Protein AF-X1L2F9-F1 (afdb_monomer)

InterPro domains:
  IPR003789 Aspartyl/glutamyl-tRNA amidotransferase subunit B-like [SSF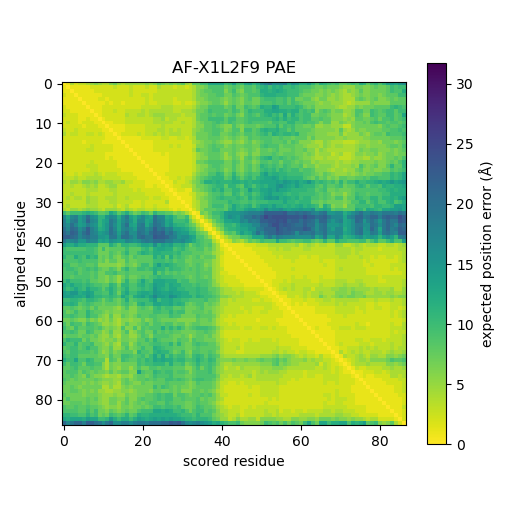89095] (18-86)

Radius of gyration: 14.71 Å; Cα contacts (8 Å, |Δi|>4): 65; chains: 1; bounding box: 40×21×38 Å

Mean predicted aligned error: 6.64 Å

Structure (mmCIF, N/CA/C/O backbone):
data_AF-X1L2F9-F1
#
_entry.id   AF-X1L2F9-F1
#
loop_
_atom_site.group_PDB
_atom_site.id
_atom_site.type_symbol
_atom_site.label_atom_id
_atom_site.label_alt_id
_atom_site.label_comp_id
_atom_site.label_asym_id
_atom_site.label_entity_id
_atom_site.label_seq_id
_atom_site.pdbx_PDB_ins_code
_atom_site.Cartn_x
_atom_site.Cartn_y
_atom_site.Cartn_z
_atom_site.occupancy
_atom_site.B_iso_or_equiv
_atom_site.auth_seq_id
_atom_site.auth_comp_id
_atom_site.auth_asym_id
_atom_site.auth_atom_id
_atom_site.pdbx_PDB_model_num
ATOM 1 N N . ASP A 1 1 ? -9.678 7.603 16.548 1.00 84.81 1 ASP A N 1
ATOM 2 C CA . ASP A 1 1 ? -9.191 6.223 16.312 1.00 84.81 1 ASP A CA 1
ATOM 3 C C . ASP A 1 1 ? -8.480 6.006 14.982 1.00 84.81 1 ASP A C 1
ATOM 5 O O . ASP A 1 1 ? -7.369 5.501 15.014 1.00 84.81 1 ASP A O 1
ATOM 9 N N . VAL A 1 2 ? -9.019 6.442 13.835 1.00 87.75 2 VAL A N 1
ATOM 10 C CA . VAL A 1 2 ? -8.357 6.267 12.516 1.00 87.75 2 VAL A CA 1
ATOM 11 C C . VAL A 1 2 ? -6.922 6.818 12.487 1.00 87.75 2 VAL A C 1
ATOM 13 O O . VAL A 1 2 ? -5.993 6.083 12.182 1.00 87.75 2 VAL A O 1
ATOM 16 N N . LEU A 1 3 ? -6.698 8.070 12.907 1.00 91.06 3 LEU A N 1
ATOM 17 C CA . LEU A 1 3 ? -5.346 8.658 12.956 1.00 91.06 3 LEU A CA 1
ATOM 18 C C . LEU A 1 3 ? -4.397 7.931 13.924 1.00 91.06 3 LEU A C 1
ATOM 20 O O . LEU A 1 3 ? -3.193 7.876 13.693 1.00 91.06 3 LEU A O 1
ATOM 24 N N . ARG A 1 4 ? -4.934 7.334 14.999 1.00 90.94 4 ARG A N 1
ATOM 25 C CA . ARG A 1 4 ? -4.143 6.500 15.912 1.00 90.94 4 ARG A CA 1
ATOM 26 C C . ARG A 1 4 ? -3.654 5.246 15.188 1.00 90.94 4 ARG A C 1
ATOM 28 O O . ARG A 1 4 ? -2.502 4.875 15.350 1.00 90.94 4 ARG A O 1
ATOM 35 N N . PHE A 1 5 ? -4.490 4.643 14.348 1.00 87.94 5 PHE A N 1
ATOM 36 C CA . PHE A 1 5 ? -4.108 3.480 13.548 1.00 87.94 5 PHE A CA 1
ATOM 37 C C . PHE A 1 5 ? -3.087 3.810 12.458 1.00 87.94 5 PHE A C 1
ATOM 39 O O . PHE A 1 5 ? -2.229 2.970 12.203 1.00 87.94 5 PHE A O 1
ATOM 46 N N . VAL A 1 6 ? -3.123 5.017 11.876 1.00 87.06 6 VAL A N 1
ATOM 47 C CA . VAL A 1 6 ? -2.040 5.502 10.996 1.00 87.06 6 VAL A CA 1
ATOM 48 C C . VAL A 1 6 ? -0.729 5.557 11.780 1.00 87.06 6 VAL A C 1
ATOM 50 O O . VAL A 1 6 ? 0.263 4.957 11.383 1.00 87.06 6 VAL A O 1
ATOM 53 N N . LYS A 1 7 ? -0.743 6.205 12.953 1.00 87.19 7 LYS A N 1
ATOM 54 C CA . LYS A 1 7 ? 0.439 6.329 13.819 1.00 87.19 7 LYS A CA 1
ATOM 55 C C . LYS A 1 7 ? 0.988 4.971 14.281 1.00 87.19 7 LYS A C 1
ATOM 57 O O . LYS A 1 7 ? 2.190 4.826 14.454 1.00 87.19 7 LYS A O 1
ATOM 62 N N . GLU A 1 8 ? 0.115 3.990 14.494 1.00 86.56 8 GLU A N 1
ATOM 63 C CA . GLU A 1 8 ? 0.471 2.619 14.881 1.00 86.56 8 GLU A CA 1
ATOM 64 C C . GLU A 1 8 ? 0.863 1.722 13.687 1.00 86.56 8 GLU A C 1
ATOM 66 O O . GLU A 1 8 ? 1.135 0.540 13.890 1.00 86.56 8 GLU A O 1
ATOM 71 N N . GLY A 1 9 ? 0.856 2.234 12.448 1.00 79.56 9 GLY A N 1
ATOM 72 C CA . GLY A 1 9 ? 1.187 1.459 11.243 1.00 79.56 9 GLY A CA 1
ATOM 73 C C . GLY A 1 9 ? 0.160 0.376 10.890 1.00 79.56 9 GLY A C 1
ATOM 74 O O . GLY A 1 9 ? 0.461 -0.566 10.159 1.00 79.56 9 GLY A O 1
ATOM 75 N N . LYS A 1 10 ? -1.059 0.470 11.433 1.00 81.88 10 LYS A N 1
ATOM 76 C CA . LYS A 1 10 ? -2.163 -0.462 11.146 1.00 81.88 10 LYS A CA 1
ATOM 77 C C . LYS A 1 10 ? -2.872 -0.142 9.834 1.00 81.88 10 LYS A C 1
ATOM 79 O O . LYS A 1 10 ? -3.493 -1.032 9.263 1.00 81.88 10 LYS A O 1
ATOM 84 N N . ILE A 1 11 ? -2.803 1.113 9.398 1.00 84.06 11 ILE A N 1
ATOM 85 C CA . ILE A 1 11 ? -3.275 1.586 8.096 1.00 84.06 11 ILE A CA 1
ATOM 86 C C . ILE A 1 11 ? -2.226 2.525 7.508 1.00 84.06 11 ILE A C 1
ATOM 88 O O . ILE A 1 11 ? -1.595 3.287 8.242 1.00 84.06 11 ILE A O 1
ATOM 92 N N . LEU A 1 12 ? -2.057 2.485 6.193 1.00 84.00 12 LEU A N 1
ATOM 93 C CA . LEU A 1 12 ? -1.222 3.434 5.467 1.00 84.00 12 LEU A CA 1
ATOM 94 C C . LEU A 1 12 ? -1.969 4.758 5.280 1.00 84.00 12 LEU A C 1
ATOM 96 O O . LEU A 1 12 ? -3.201 4.796 5.237 1.00 84.00 12 LEU A O 1
ATOM 100 N N . GLU A 1 13 ? -1.225 5.853 5.121 1.00 84.50 13 GLU A N 1
ATOM 101 C CA . GLU A 1 13 ? -1.799 7.189 4.900 1.00 84.50 13 GLU A CA 1
ATOM 102 C C . GLU A 1 13 ? -2.742 7.216 3.687 1.00 84.50 13 GLU A C 1
ATOM 104 O O . GLU A 1 13 ? -3.826 7.799 3.747 1.00 84.50 13 GLU A O 1
ATOM 109 N N . GLY A 1 14 ? -2.387 6.491 2.619 1.00 82.44 14 GLY A N 1
ATOM 110 C CA . GLY A 1 14 ? -3.214 6.348 1.418 1.00 82.44 14 GLY A CA 1
ATOM 111 C C . GLY A 1 14 ? -4.567 5.666 1.659 1.00 82.44 14 GLY A C 1
ATOM 112 O O . GLY A 1 14 ? -5.519 5.923 0.927 1.00 82.44 14 GLY A O 1
ATOM 113 N N . GLN A 1 15 ? -4.697 4.861 2.719 1.00 83.44 15 GLN A N 1
ATOM 114 C CA . GLN A 1 15 ? -5.927 4.132 3.049 1.00 83.44 15 GLN A CA 1
ATOM 115 C C . GLN A 1 15 ? -6.908 4.955 3.895 1.00 83.44 15 GLN A C 1
ATOM 117 O O . GLN A 1 15 ? -8.059 4.551 4.069 1.00 83.44 15 GLN A O 1
ATOM 122 N N . VAL A 1 16 ? -6.488 6.110 4.429 1.00 88.88 16 VAL A N 1
ATOM 123 C CA . VAL A 1 16 ? -7.305 6.915 5.354 1.00 88.88 16 VAL A CA 1
ATOM 124 C C . VAL A 1 16 ? -8.635 7.314 4.721 1.00 88.88 16 VAL A C 1
ATOM 126 O O . VAL A 1 16 ? -9.680 7.182 5.358 1.00 88.88 16 VAL A O 1
ATOM 1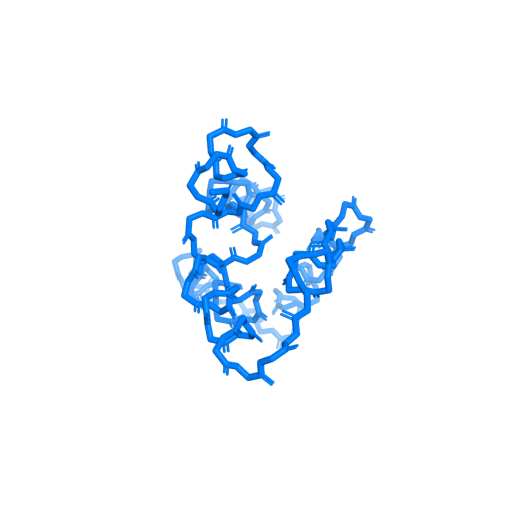29 N N . LYS A 1 17 ? -8.617 7.752 3.457 1.00 88.69 17 LYS A N 1
ATOM 130 C CA . LYS A 1 17 ? -9.830 8.152 2.730 1.00 88.69 17 LYS A CA 1
ATOM 131 C C . LYS A 1 17 ? -10.839 7.003 2.635 1.00 88.69 17 LYS A C 1
ATOM 133 O O . LYS A 1 17 ? -12.010 7.192 2.961 1.00 88.69 17 LYS A O 1
ATOM 138 N N . ASP A 1 18 ? -10.376 5.819 2.244 1.00 87.19 18 ASP A N 1
ATOM 139 C CA . ASP A 1 18 ? -11.226 4.639 2.067 1.00 87.19 18 ASP A CA 1
ATOM 140 C C . ASP A 1 18 ? -11.791 4.139 3.401 1.00 87.19 18 ASP A C 1
ATOM 142 O O . ASP A 1 18 ? -12.962 3.766 3.483 1.00 87.19 18 ASP A O 1
ATOM 146 N N . VAL A 1 19 ? -10.986 4.168 4.469 1.00 88.62 19 VAL A N 1
ATOM 147 C CA . VAL A 1 19 ? -11.447 3.819 5.821 1.00 88.62 19 VAL A CA 1
ATOM 148 C C . VAL A 1 19 ? -12.541 4.783 6.276 1.00 88.62 19 VAL A C 1
ATOM 150 O O . VAL A 1 19 ? -13.572 4.335 6.772 1.00 88.62 19 VAL A O 1
ATOM 153 N N . LEU A 1 20 ? -12.358 6.092 6.076 1.00 91.25 20 LEU A N 1
ATOM 154 C CA . LEU A 1 20 ? -13.359 7.094 6.449 1.00 91.25 20 LEU A CA 1
A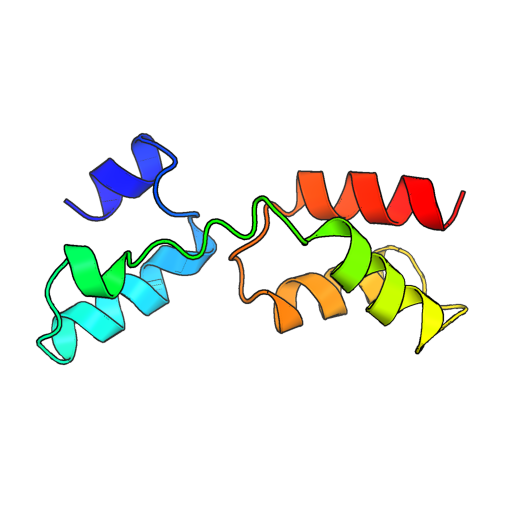TOM 155 C C . LEU A 1 20 ? -14.663 6.930 5.660 1.00 91.25 20 LEU A C 1
ATOM 157 O O . LEU A 1 20 ? -15.733 6.983 6.259 1.00 91.25 20 LEU A O 1
ATOM 161 N N . MET A 1 21 ? -14.592 6.661 4.354 1.00 90.25 21 MET A N 1
ATOM 162 C CA . MET A 1 21 ? -15.783 6.371 3.547 1.00 90.25 21 MET A CA 1
ATOM 163 C C . MET A 1 21 ? -16.560 5.162 4.078 1.00 90.25 21 MET A C 1
ATOM 165 O O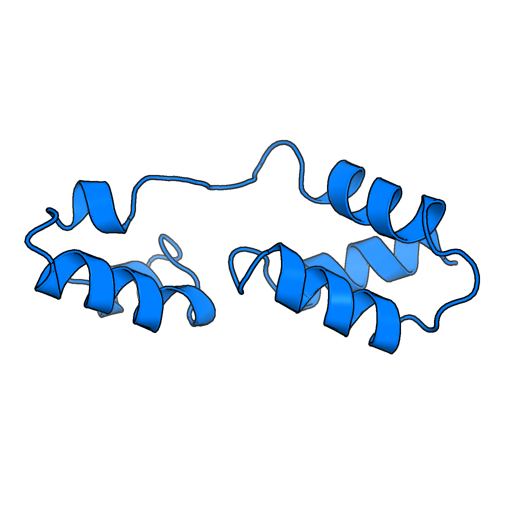 . MET A 1 21 ? -17.767 5.249 4.282 1.00 90.25 21 MET A O 1
ATOM 169 N N . LYS A 1 22 ? -15.872 4.055 4.384 1.00 90.06 22 LYS A N 1
ATOM 170 C CA . LYS A 1 22 ? -16.502 2.844 4.937 1.00 90.06 22 LYS A CA 1
ATOM 171 C C . LYS A 1 22 ? -17.192 3.101 6.280 1.00 90.06 22 LYS A C 1
ATOM 173 O O . LYS A 1 22 ? -18.238 2.516 6.545 1.00 90.06 22 LYS A O 1
ATOM 178 N N . LEU A 1 23 ? -16.618 3.963 7.121 1.00 91.12 23 LEU A N 1
ATOM 179 C CA . LEU A 1 23 ? -17.233 4.361 8.390 1.00 91.12 23 LEU A CA 1
ATOM 180 C C . LEU A 1 23 ? -18.525 5.158 8.166 1.00 91.12 23 LEU A C 1
ATOM 182 O O . LEU A 1 23 ? -19.511 4.917 8.856 1.00 91.12 23 LEU A O 1
ATOM 186 N N . VAL A 1 24 ? -18.537 6.073 7.189 1.00 93.94 24 VAL A N 1
ATOM 187 C CA . VAL A 1 24 ? -19.740 6.839 6.813 1.00 93.94 24 VAL A CA 1
ATOM 188 C C . VAL A 1 24 ? -20.839 5.921 6.262 1.00 93.94 24 VAL A C 1
ATOM 190 O O . VAL A 1 24 ? -22.013 6.150 6.531 1.00 93.94 24 VAL A O 1
ATOM 193 N N . GLU A 1 25 ? -20.474 4.838 5.570 1.00 92.94 25 GLU A N 1
ATOM 194 C CA . GLU A 1 25 ? -21.398 3.779 5.120 1.00 92.94 25 GLU A CA 1
ATOM 195 C C . GLU A 1 25 ? -21.949 2.898 6.263 1.00 92.94 25 GLU A C 1
ATOM 197 O O . GLU A 1 25 ? -22.705 1.962 6.011 1.00 92.94 25 GLU A O 1
ATOM 202 N N . GLY A 1 26 ? -21.564 3.156 7.517 1.00 91.00 26 GLY A N 1
ATOM 203 C CA . GLY A 1 26 ? -22.037 2.415 8.687 1.00 91.00 26 GLY A CA 1
ATOM 204 C C . GLY A 1 26 ? -21.242 1.148 9.013 1.00 91.00 26 GLY A C 1
ATOM 205 O O . GLY A 1 26 ? -21.639 0.404 9.910 1.00 91.00 26 GLY A O 1
ATOM 206 N N . LYS A 1 27 ? -20.113 0.886 8.336 1.00 90.19 27 LYS A N 1
ATOM 207 C CA . LYS A 1 27 ? -19.225 -0.235 8.695 1.00 90.19 27 LYS A CA 1
ATOM 208 C C . LYS A 1 27 ? -18.482 0.078 9.989 1.00 90.19 27 LYS A C 1
ATOM 210 O O . LYS A 1 27 ? -18.076 1.214 10.233 1.00 90.19 27 LYS A O 1
ATOM 215 N N . SER A 1 28 ? -18.239 -0.942 10.809 1.00 89.56 28 SER A N 1
ATOM 216 C CA . SER A 1 28 ? -17.442 -0.771 12.025 1.00 89.56 28 SER A CA 1
ATOM 217 C C . SER A 1 28 ? -15.976 -0.472 11.698 1.00 89.56 28 SER A C 1
ATOM 219 O O . SER A 1 28 ? -15.456 -0.874 10.656 1.00 89.56 28 SER A O 1
ATOM 221 N N . LEU A 1 29 ? -15.253 0.170 12.621 1.00 84.25 29 LEU A N 1
ATOM 222 C CA . LEU A 1 29 ? -13.826 0.457 12.431 1.00 84.25 29 LEU A CA 1
ATOM 223 C C . LEU A 1 29 ? -12.998 -0.814 12.180 1.00 84.25 29 LEU A C 1
ATOM 225 O O . LEU A 1 29 ? -12.086 -0.793 11.361 1.00 84.25 29 LEU A O 1
ATOM 229 N N . LYS A 1 30 ? -13.340 -1.938 12.824 1.00 83.06 30 LYS A N 1
ATOM 230 C CA . LYS A 1 30 ? -12.685 -3.233 12.571 1.00 83.06 30 LYS A CA 1
ATOM 231 C C . LYS A 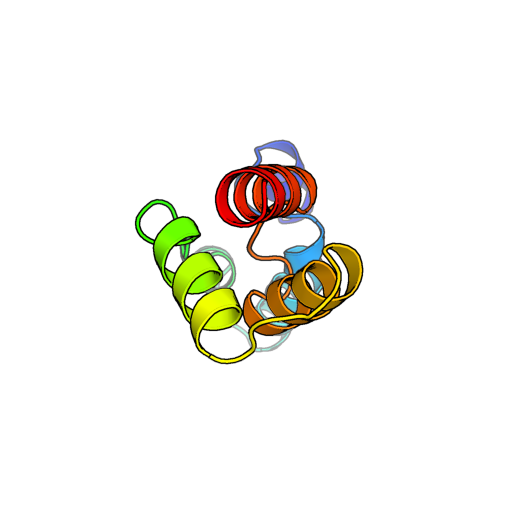1 30 ? -12.902 -3.733 11.142 1.00 83.06 30 LYS A C 1
ATOM 233 O O . LYS A 1 30 ? -11.997 -4.334 10.577 1.00 83.06 30 LYS A O 1
ATOM 238 N N . GLU A 1 31 ? -14.076 -3.502 10.561 1.00 82.00 31 GLU A N 1
ATOM 239 C CA . GLU A 1 31 ? -14.391 -3.890 9.180 1.00 82.00 31 GLU A CA 1
ATOM 240 C C . GLU A 1 31 ? -13.82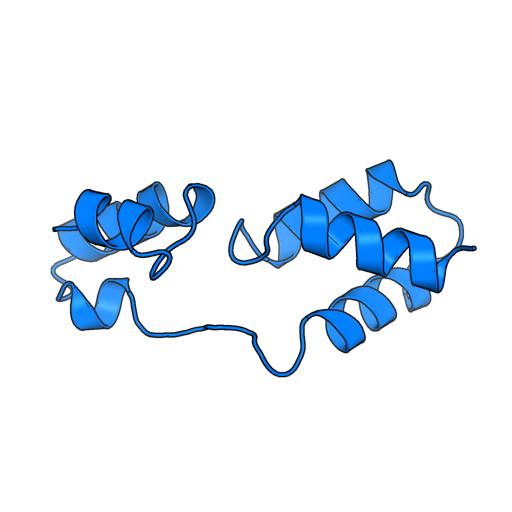4 -2.907 8.159 1.00 82.00 31 GLU A C 1
ATOM 242 O O . GLU A 1 31 ? -13.389 -3.313 7.086 1.00 82.00 31 GLU A O 1
ATOM 247 N N . ALA A 1 32 ? -13.787 -1.618 8.490 1.00 83.56 32 ALA A N 1
ATOM 248 C CA . ALA A 1 32 ? -13.179 -0.604 7.641 1.00 83.56 32 ALA A CA 1
ATOM 249 C C . ALA A 1 32 ? -11.665 -0.832 7.496 1.00 83.56 32 ALA A C 1
ATOM 251 O O . ALA A 1 32 ? -11.118 -0.666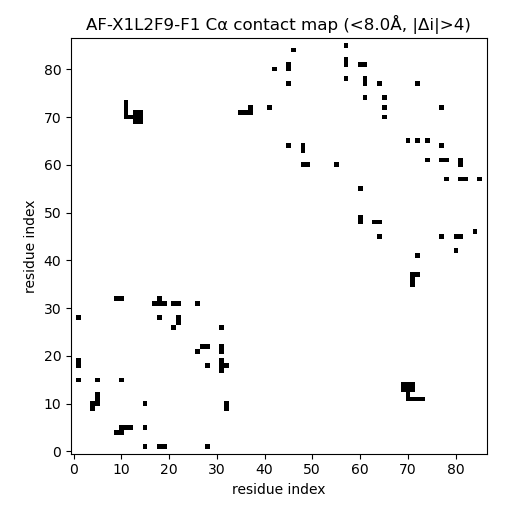 6.406 1.00 83.56 32 ALA A O 1
ATOM 252 N N . VAL A 1 33 ? -11.036 -1.282 8.587 1.00 76.75 33 VAL A N 1
ATOM 253 C CA . VAL A 1 33 ? -9.603 -1.591 8.717 1.00 76.75 33 VAL A CA 1
ATOM 254 C C . VAL A 1 33 ? -9.305 -3.064 8.401 1.00 76.75 33 VAL A C 1
ATOM 256 O O . VAL A 1 33 ? -8.155 -3.474 8.531 1.00 76.75 33 VAL A O 1
ATOM 259 N N . LYS A 1 34 ? -10.309 -3.880 8.011 1.00 63.59 34 LYS A N 1
ATOM 260 C CA . LYS A 1 34 ? -10.126 -5.329 7.822 1.00 63.59 34 LYS A CA 1
ATOM 261 C C . LYS A 1 34 ? -8.878 -5.588 6.987 1.00 63.59 34 LYS A C 1
ATOM 263 O O . LYS A 1 34 ? -8.688 -5.044 5.902 1.00 63.59 34 LYS A O 1
ATOM 268 N N . ILE A 1 35 ? -8.041 -6.384 7.628 1.00 50.59 35 ILE A N 1
ATOM 269 C CA . ILE A 1 35 ? -6.616 -6.558 7.446 1.00 50.59 35 ILE A CA 1
ATOM 270 C C . ILE A 1 35 ? -6.382 -7.250 6.107 1.00 50.59 35 ILE A C 1
ATOM 272 O O . ILE A 1 35 ? -6.230 -8.461 6.042 1.00 50.59 35 ILE A O 1
ATOM 276 N N . GLU A 1 36 ? -6.332 -6.483 5.030 1.00 44.81 36 GLU A N 1
ATOM 277 C CA . GLU A 1 36 ? -5.430 -6.806 3.934 1.00 44.81 36 GLU A CA 1
ATOM 278 C C . GLU A 1 36 ? -4.097 -6.164 4.303 1.00 44.81 36 GLU A C 1
ATOM 280 O O . GLU A 1 36 ? -3.733 -5.116 3.786 1.00 44.81 36 GLU A O 1
ATOM 285 N N . LYS A 1 37 ? -3.379 -6.756 5.266 1.00 47.19 37 LYS A N 1
ATOM 286 C CA . LYS A 1 37 ? -1.923 -6.733 5.148 1.00 47.19 37 LYS A CA 1
ATOM 287 C C . LYS A 1 37 ? -1.659 -7.654 3.966 1.00 47.19 37 LYS A C 1
ATOM 289 O O . LYS A 1 37 ? -1.864 -8.858 4.127 1.00 47.19 37 LYS A O 1
ATOM 294 N N . PRO A 1 38 ? -1.250 -7.164 2.790 1.00 46.66 38 PRO A N 1
ATOM 295 C CA . PRO A 1 38 ? -0.823 -8.047 1.727 1.00 46.66 38 PRO A CA 1
ATOM 296 C C . PRO A 1 38 ? 0.599 -8.512 2.075 1.00 46.66 38 PRO A C 1
ATOM 298 O O . PRO A 1 38 ? 1.528 -8.310 1.315 1.00 46.66 38 PRO A O 1
ATOM 301 N N . SER A 1 39 ? 0.812 -9.090 3.261 1.00 47.22 39 SER A N 1
ATOM 302 C CA . SER A 1 39 ? 2.145 -9.521 3.690 1.00 47.22 39 SER A CA 1
ATOM 303 C C . SER A 1 39 ? 2.644 -10.726 2.903 1.00 47.22 39 SER A C 1
ATOM 305 O O . SER A 1 39 ? 3.835 -10.996 2.921 1.00 47.22 39 SER A O 1
ATOM 307 N N . GLU A 1 40 ? 1.765 -11.440 2.202 1.00 54.00 40 GLU A N 1
ATOM 308 C CA . GLU A 1 40 ? 2.151 -12.692 1.551 1.00 54.00 40 GLU A CA 1
ATOM 309 C C . GLU A 1 40 ? 2.219 -12.615 0.028 1.00 54.00 40 GLU A C 1
ATOM 311 O O . GLU A 1 40 ? 2.522 -13.630 -0.587 1.00 54.00 40 GLU A O 1
ATOM 316 N N . ASN A 1 41 ? 1.967 -11.461 -0.621 1.00 69.50 41 ASN A N 1
ATOM 317 C CA . ASN A 1 41 ? 2.022 -11.470 -2.088 1.00 69.50 41 ASN A CA 1
ATOM 318 C C . ASN A 1 41 ? 2.252 -10.150 -2.859 1.00 69.50 41 ASN A C 1
ATOM 320 O O . ASN A 1 41 ? 1.853 -10.029 -4.021 1.00 69.50 41 ASN A O 1
ATOM 324 N N . ILE A 1 42 ? 2.864 -9.127 -2.249 1.00 80.38 42 ILE A N 1
ATOM 325 C CA . ILE A 1 42 ? 3.187 -7.878 -2.973 1.00 80.38 42 ILE A CA 1
ATOM 326 C C . ILE A 1 42 ? 4.197 -8.155 -4.091 1.00 80.38 42 ILE A C 1
ATOM 328 O O . ILE A 1 42 ? 3.992 -7.723 -5.225 1.00 80.38 42 ILE A O 1
ATOM 332 N N . GLU A 1 43 ? 5.244 -8.926 -3.797 1.00 83.56 43 GLU A N 1
ATOM 333 C CA . GLU A 1 43 ? 6.318 -9.214 -4.746 1.00 83.56 43 GLU A CA 1
ATOM 334 C C . GLU A 1 43 ? 5.839 -10.016 -5.966 1.00 83.56 43 GLU A C 1
ATOM 336 O O . GLU A 1 43 ? 6.112 -9.589 -7.087 1.00 83.56 43 GLU A O 1
ATOM 341 N N . GLU A 1 44 ? 5.056 -11.100 -5.819 1.00 85.69 44 GLU A N 1
ATOM 342 C CA . GLU A 1 44 ? 4.586 -11.832 -7.013 1.00 85.69 44 GLU A CA 1
ATOM 343 C C . GLU A 1 44 ? 3.607 -10.995 -7.840 1.00 85.69 44 GLU A C 1
ATOM 345 O O . GLU A 1 44 ? 3.595 -11.095 -9.067 1.00 85.69 44 GLU A O 1
ATOM 350 N N . LYS A 1 45 ? 2.778 -10.156 -7.203 1.00 85.56 45 LYS A N 1
ATOM 351 C CA . LYS A 1 45 ? 1.889 -9.236 -7.925 1.00 85.56 45 LYS A CA 1
ATOM 352 C C . LYS A 1 45 ? 2.681 -8.195 -8.714 1.00 85.56 45 LYS A C 1
ATOM 354 O O . LYS A 1 45 ? 2.378 -7.976 -9.885 1.00 85.56 45 LYS A O 1
ATOM 359 N N . ILE A 1 46 ? 3.709 -7.593 -8.113 1.00 87.62 46 ILE A N 1
ATOM 360 C CA . ILE A 1 46 ? 4.613 -6.673 -8.817 1.00 87.62 46 ILE A CA 1
ATOM 361 C C . ILE A 1 46 ? 5.319 -7.407 -9.964 1.00 87.62 46 ILE A C 1
ATOM 363 O O . ILE A 1 46 ? 5.345 -6.908 -11.089 1.00 87.62 46 ILE A O 1
ATOM 367 N N . MET A 1 47 ? 5.801 -8.630 -9.726 1.00 88.06 47 MET A N 1
ATOM 368 C CA . MET A 1 47 ? 6.431 -9.459 -10.753 1.00 88.06 47 MET A CA 1
ATOM 369 C C . MET A 1 47 ? 5.480 -9.758 -11.920 1.00 88.06 47 MET A C 1
ATOM 371 O O . MET A 1 47 ? 5.900 -9.701 -13.076 1.00 88.06 47 MET A O 1
ATOM 375 N N . LYS A 1 48 ? 4.200 -10.052 -11.650 1.00 90.25 48 LYS A N 1
ATOM 376 C CA . LYS A 1 48 ? 3.175 -10.246 -12.689 1.00 90.25 48 LYS A CA 1
ATOM 377 C C . LYS A 1 48 ? 2.980 -8.985 -13.525 1.00 90.25 48 LYS A C 1
ATOM 379 O O . LYS A 1 48 ? 3.044 -9.075 -14.745 1.00 90.25 48 LYS A O 1
ATOM 384 N N . ILE A 1 49 ? 2.844 -7.818 -12.891 1.00 89.38 49 ILE A N 1
ATOM 385 C CA . ILE A 1 49 ? 2.686 -6.533 -13.595 1.00 89.38 49 ILE A CA 1
ATOM 386 C C . ILE A 1 49 ? 3.883 -6.259 -14.520 1.00 89.38 49 ILE A C 1
ATOM 388 O O . ILE A 1 49 ? 3.693 -5.838 -15.662 1.00 89.38 49 ILE A O 1
ATOM 392 N N . ILE A 1 50 ? 5.108 -6.527 -14.053 1.00 89.44 50 ILE A N 1
ATOM 393 C CA . ILE A 1 50 ? 6.331 -6.346 -14.851 1.00 89.44 50 ILE A CA 1
ATOM 394 C C . ILE A 1 50 ? 6.371 -7.328 -16.030 1.00 89.44 50 ILE A C 1
ATOM 396 O O . ILE A 1 50 ? 6.659 -6.926 -17.157 1.00 89.44 50 ILE A O 1
ATOM 400 N N . LYS A 1 51 ? 6.036 -8.604 -15.801 1.00 88.75 51 LYS A N 1
ATOM 401 C CA . LYS A 1 51 ? 6.007 -9.639 -16.850 1.00 88.75 51 LYS A CA 1
ATOM 402 C C . LYS A 1 51 ? 4.933 -9.394 -17.909 1.00 88.75 51 LYS A C 1
ATOM 404 O O . LYS A 1 51 ? 5.166 -9.684 -19.077 1.00 88.75 51 LYS A O 1
ATOM 409 N N . GLU A 1 52 ? 3.771 -8.879 -17.520 1.00 91.69 52 GLU A N 1
ATOM 410 C CA . GLU A 1 52 ? 2.678 -8.567 -18.447 1.00 91.69 52 GLU A CA 1
ATOM 411 C C . GLU A 1 52 ? 2.979 -7.346 -19.323 1.00 91.69 52 GLU A C 1
ATOM 413 O O . GLU A 1 52 ? 2.459 -7.242 -20.435 1.00 91.69 52 GLU A O 1
ATOM 418 N N . LYS A 1 53 ? 3.805 -6.409 -18.837 1.00 89.19 53 LYS A N 1
ATOM 419 C CA . LYS A 1 53 ? 4.121 -5.154 -19.535 1.00 89.19 53 LYS A CA 1
ATOM 420 C C . LYS A 1 53 ? 5.620 -4.847 -19.523 1.00 89.19 53 LYS A C 1
ATOM 422 O O . LYS A 1 53 ? 6.009 -3.837 -18.938 1.00 89.19 53 LYS A O 1
ATOM 427 N N . PRO A 1 54 ? 6.455 -5.669 -20.181 1.00 87.12 54 PRO A N 1
ATOM 428 C CA . PRO A 1 54 ? 7.897 -5.469 -20.190 1.00 87.12 54 PRO A CA 1
ATOM 429 C C . PRO A 1 54 ? 8.285 -4.165 -20.906 1.00 87.12 54 PRO A C 1
ATOM 431 O O . PRO A 1 54 ? 7.584 -3.689 -21.799 1.00 87.12 54 PRO A O 1
ATOM 434 N N . GLY A 1 55 ? 9.439 -3.601 -20.540 1.00 86.69 55 GLY A N 1
ATOM 435 C CA . GLY A 1 55 ? 10.018 -2.426 -21.206 1.00 86.69 55 GLY A CA 1
ATOM 436 C C . GLY A 1 55 ? 9.505 -1.062 -20.727 1.00 86.69 55 GLY A C 1
ATOM 437 O O . GLY A 1 55 ? 9.888 -0.042 -21.297 1.00 86.69 55 GLY A O 1
ATOM 438 N N . LEU A 1 56 ? 8.668 -1.007 -19.685 1.00 91.00 56 LEU A N 1
ATOM 439 C CA . LEU A 1 56 ? 8.308 0.257 -19.036 1.00 91.00 56 LEU A CA 1
ATOM 440 C C . LEU A 1 56 ? 9.444 0.771 -18.136 1.00 91.00 56 LEU A C 1
ATOM 442 O O . LEU A 1 56 ? 10.266 0.004 -17.639 1.00 91.00 56 LEU A O 1
ATOM 446 N N . SER A 1 57 ? 9.473 2.084 -17.899 1.00 91.94 57 SER A N 1
ATOM 447 C CA . SER A 1 57 ? 10.391 2.680 -16.924 1.00 91.94 57 SER A CA 1
ATOM 448 C C . SER A 1 57 ? 9.954 2.376 -15.487 1.00 91.94 57 SER A C 1
ATOM 450 O O . SER A 1 57 ? 8.766 2.191 -15.216 1.00 91.94 57 SER A O 1
ATOM 452 N N . GLU A 1 58 ? 10.893 2.410 -14.536 1.00 90.88 58 GLU A N 1
ATOM 453 C CA . GLU A 1 58 ? 10.613 2.201 -13.103 1.00 90.88 58 GLU A CA 1
ATOM 454 C C . GLU A 1 58 ? 9.459 3.086 -12.597 1.00 90.88 58 GLU A C 1
ATOM 456 O O . GLU A 1 58 ? 8.547 2.620 -11.917 1.00 90.88 58 GLU A O 1
ATOM 461 N N . LYS A 1 59 ? 9.441 4.364 -13.003 1.00 90.88 59 LYS A N 1
ATOM 462 C CA . LYS A 1 59 ? 8.386 5.325 -12.637 1.00 90.88 59 LYS A CA 1
ATOM 463 C C . LYS A 1 59 ? 7.022 4.965 -13.232 1.00 90.88 59 LYS A C 1
ATOM 465 O O . LYS A 1 59 ? 5.995 5.234 -12.612 1.00 90.88 59 LYS A O 1
ATOM 470 N N . ALA A 1 60 ? 6.993 4.368 -14.423 1.00 91.88 60 ALA A N 1
ATOM 471 C CA . ALA A 1 60 ? 5.752 3.907 -15.036 1.00 91.88 60 ALA A CA 1
ATOM 472 C C . ALA A 1 60 ? 5.195 2.675 -14.304 1.00 91.88 60 ALA A C 1
ATOM 474 O O . ALA A 1 60 ? 3.998 2.641 -14.012 1.00 91.88 60 ALA A O 1
ATOM 475 N N . TYR A 1 61 ? 6.050 1.718 -13.921 1.00 92.38 61 TYR A N 1
ATOM 476 C CA . TYR A 1 61 ? 5.634 0.607 -13.057 1.00 92.38 61 TYR A CA 1
ATOM 477 C C . TYR A 1 61 ? 5.149 1.094 -11.697 1.00 92.38 61 TYR A C 1
ATOM 479 O O . TYR A 1 61 ? 4.105 0.641 -11.235 1.00 92.38 61 TYR A O 1
ATOM 487 N N . MET A 1 62 ? 5.834 2.073 -11.101 1.00 89.81 62 MET A N 1
ATOM 488 C CA . MET A 1 62 ? 5.401 2.701 -9.855 1.00 89.81 62 MET A CA 1
ATOM 489 C C . MET A 1 62 ? 3.969 3.237 -9.968 1.00 89.81 62 MET A C 1
ATOM 491 O O . MET A 1 62 ? 3.130 2.940 -9.123 1.00 89.81 62 MET A O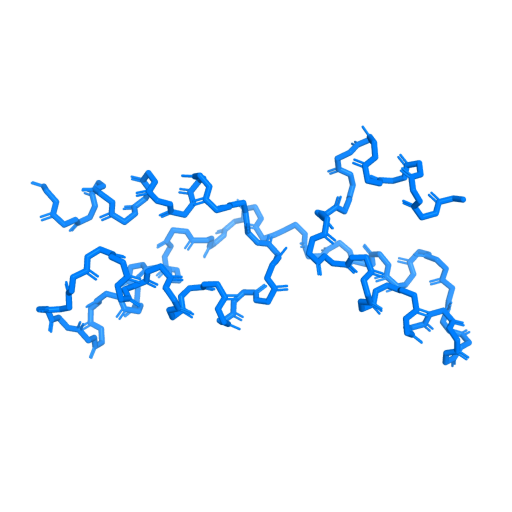 1
ATOM 495 N N . GLY A 1 63 ? 3.645 3.959 -11.045 1.00 89.62 63 GLY A N 1
ATOM 496 C CA . GLY A 1 63 ? 2.283 4.445 -11.285 1.00 89.62 63 GLY A CA 1
ATOM 497 C C . GLY A 1 63 ? 1.242 3.323 -11.398 1.00 89.62 63 GLY A C 1
ATOM 498 O O . GLY A 1 63 ? 0.140 3.449 -10.860 1.00 89.62 63 GLY A O 1
ATOM 499 N N . LEU A 1 64 ? 1.586 2.213 -12.059 1.00 90.12 64 LEU A N 1
ATOM 500 C CA . LEU A 1 64 ? 0.706 1.045 -12.180 1.00 90.12 64 LEU A CA 1
ATOM 501 C C . LEU A 1 64 ? 0.481 0.357 -10.831 1.00 90.12 64 LEU A C 1
ATOM 503 O O . LEU A 1 64 ? -0.660 0.075 -10.478 1.00 90.12 64 LEU A O 1
ATOM 507 N N . ILE A 1 65 ? 1.546 0.140 -10.064 1.00 88.94 65 ILE A N 1
ATOM 508 C CA . ILE A 1 65 ? 1.505 -0.523 -8.757 1.00 88.94 65 ILE A CA 1
ATOM 509 C C . ILE A 1 65 ? 0.740 0.340 -7.754 1.00 88.94 65 ILE A C 1
ATOM 511 O O . ILE A 1 65 ? -0.180 -0.143 -7.101 1.00 88.94 65 ILE A O 1
ATOM 515 N N . MET A 1 66 ? 1.017 1.643 -7.691 1.00 85.81 66 MET A N 1
ATOM 516 C CA . MET A 1 66 ? 0.274 2.556 -6.817 1.00 85.81 66 MET A CA 1
ATOM 517 C C . MET A 1 66 ? -1.228 2.572 -7.136 1.00 85.81 66 MET A C 1
ATOM 519 O O . MET A 1 66 ? -2.050 2.652 -6.221 1.00 85.81 66 MET A O 1
ATOM 523 N N . LYS A 1 67 ? -1.603 2.451 -8.418 1.00 85.62 67 LYS A N 1
ATOM 524 C CA . LYS A 1 67 ? -3.005 2.345 -8.846 1.00 85.62 67 LYS A CA 1
ATOM 525 C C . LYS A 1 67 ? -3.631 0.998 -8.477 1.00 85.62 67 LYS A C 1
ATOM 527 O O . LYS A 1 67 ? -4.753 0.985 -7.976 1.00 85.62 67 LYS A O 1
ATOM 532 N N . GLU A 1 68 ? -2.930 -0.102 -8.733 1.00 84.56 68 GLU A N 1
ATOM 533 C CA . GLU A 1 68 ? -3.412 -1.469 -8.493 1.00 84.56 68 GLU A CA 1
ATOM 534 C C . GLU A 1 68 ? -3.635 -1.727 -7.002 1.00 84.56 68 GLU A C 1
ATOM 536 O O . GLU A 1 68 ? -4.679 -2.226 -6.590 1.00 84.56 68 GLU A O 1
ATOM 541 N N . PHE A 1 69 ? -2.676 -1.307 -6.181 1.00 81.44 69 PHE A N 1
ATOM 542 C CA . PHE A 1 69 ? -2.720 -1.501 -4.740 1.00 81.44 69 PHE A CA 1
ATOM 543 C C . PHE A 1 69 ? -3.427 -0.362 -4.004 1.00 81.44 69 PHE A C 1
ATOM 545 O O . PHE A 1 69 ? -3.568 -0.448 -2.796 1.00 81.44 69 PHE A O 1
ATOM 552 N N . LYS A 1 70 ? -3.867 0.713 -4.676 1.00 79.62 70 LYS A N 1
ATOM 553 C CA . LYS A 1 70 ? -4.631 1.833 -4.076 1.00 79.62 70 LYS A CA 1
ATOM 554 C C . LYS A 1 70 ? -4.051 2.355 -2.747 1.00 79.62 70 LYS A C 1
ATOM 556 O O . LYS A 1 70 ? -4.784 2.635 -1.803 1.00 79.62 70 LYS A O 1
ATOM 561 N N . GLY A 1 71 ? -2.725 2.450 -2.648 1.00 74.31 71 GLY A N 1
ATOM 562 C CA . GLY A 1 71 ? -2.050 2.885 -1.418 1.00 74.31 71 GLY A CA 1
ATOM 563 C C . GLY A 1 71 ? -2.071 1.871 -0.265 1.00 74.31 71 GLY A C 1
ATOM 564 O O . GLY A 1 71 ? -1.838 2.257 0.875 1.00 74.31 71 GLY A O 1
ATOM 565 N N . GLN A 1 72 ? -2.349 0.593 -0.543 1.00 76.56 72 GLN A N 1
ATOM 566 C CA . GLN A 1 72 ? -2.174 -0.547 0.373 1.00 76.56 72 GLN A CA 1
ATOM 567 C C . GLN A 1 72 ? -0.717 -1.035 0.449 1.00 76.56 72 GLN A C 1
ATOM 569 O O . GLN A 1 72 ? -0.413 -1.902 1.264 1.00 76.56 72 GLN A O 1
ATOM 574 N N . VAL A 1 73 ? 0.167 -0.502 -0.396 1.00 79.50 73 VAL A N 1
ATOM 575 C CA . VAL A 1 73 ? 1.600 -0.812 -0.418 1.00 79.50 73 VAL A CA 1
ATOM 576 C C . VAL A 1 73 ? 2.383 0.465 -0.172 1.00 79.50 73 VAL A C 1
ATOM 578 O O . VAL A 1 73 ? 2.016 1.529 -0.679 1.00 79.50 73 VAL A O 1
ATOM 581 N N . ASP A 1 74 ? 3.456 0.350 0.606 1.00 82.56 74 ASP A N 1
ATOM 582 C CA . ASP A 1 74 ? 4.379 1.448 0.836 1.00 82.56 74 ASP A CA 1
ATOM 583 C C . ASP A 1 74 ? 5.152 1.777 -0.453 1.00 82.56 74 ASP A C 1
ATOM 585 O O . ASP A 1 74 ? 5.684 0.900 -1.136 1.00 82.56 74 ASP A O 1
ATOM 589 N N . GLY A 1 75 ? 5.201 3.060 -0.814 1.00 83.44 75 GLY A N 1
ATOM 590 C CA . GLY A 1 75 ? 5.828 3.494 -2.063 1.00 83.44 75 GLY A CA 1
ATOM 591 C C . GLY A 1 75 ? 7.323 3.190 -2.135 1.00 83.44 75 GLY A C 1
ATOM 592 O O . GLY A 1 75 ? 7.841 2.912 -3.217 1.00 83.44 75 GLY A O 1
ATOM 593 N N . LYS A 1 76 ? 8.015 3.210 -0.993 1.00 86.31 76 LYS A N 1
ATOM 594 C CA . LYS A 1 76 ? 9.435 2.881 -0.912 1.00 86.31 76 LYS A CA 1
ATOM 595 C C . LYS A 1 76 ? 9.638 1.377 -1.079 1.00 86.31 76 LYS A C 1
ATOM 597 O O . LYS A 1 76 ? 10.470 0.981 -1.890 1.00 86.31 76 LYS A O 1
ATOM 602 N N . GLU A 1 77 ? 8.835 0.560 -0.398 1.00 86.19 77 GLU A N 1
ATOM 603 C CA . GLU A 1 77 ? 8.861 -0.904 -0.541 1.00 86.19 77 GLU A CA 1
ATOM 604 C C . GLU A 1 77 ? 8.599 -1.334 -1.993 1.00 86.19 77 GLU A C 1
ATOM 606 O O . GLU A 1 77 ? 9.364 -2.111 -2.565 1.00 86.19 77 GLU A O 1
ATOM 611 N N . ALA A 1 78 ? 7.575 -0.763 -2.635 1.00 87.50 78 ALA A N 1
ATOM 612 C CA . ALA A 1 78 ? 7.294 -1.017 -4.046 1.00 87.50 78 ALA A CA 1
ATOM 613 C C . ALA A 1 78 ? 8.489 -0.659 -4.944 1.00 87.50 78 ALA A C 1
ATOM 615 O O . ALA A 1 78 ? 8.798 -1.402 -5.874 1.00 87.50 78 ALA A O 1
ATOM 616 N N . MET A 1 79 ? 9.176 0.455 -4.669 1.00 89.81 79 MET A N 1
ATOM 617 C CA . MET A 1 79 ? 10.314 0.904 -5.478 1.00 89.81 79 MET A CA 1
ATOM 618 C C . MET A 1 79 ? 11.493 -0.056 -5.363 1.00 89.81 79 MET A C 1
ATOM 620 O O . MET A 1 79 ? 12.093 -0.415 -6.374 1.00 89.81 79 MET A O 1
ATOM 624 N N . GLU A 1 80 ? 11.802 -0.490 -4.142 1.00 90.56 80 GLU A N 1
ATOM 625 C CA . GLU A 1 80 ? 12.879 -1.444 -3.881 1.00 90.56 80 GLU A CA 1
ATOM 626 C C . GLU A 1 80 ? 12.633 -2.773 -4.612 1.00 9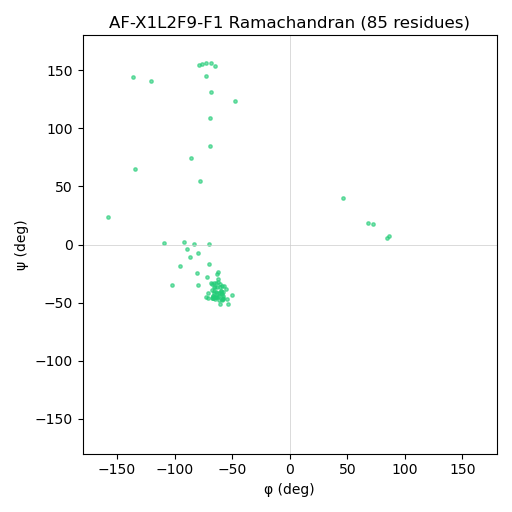0.56 80 GLU A C 1
ATOM 628 O O . GLU A 1 80 ? 13.561 -3.334 -5.193 1.00 90.56 80 GLU A O 1
ATOM 633 N N . ILE A 1 81 ? 11.385 -3.254 -4.649 1.00 88.81 81 ILE A N 1
ATOM 634 C CA . ILE A 1 81 ? 11.018 -4.474 -5.385 1.00 88.81 81 ILE A CA 1
ATOM 635 C C . ILE A 1 81 ? 11.146 -4.267 -6.901 1.00 88.81 81 ILE A C 1
ATOM 637 O O . ILE A 1 81 ? 11.727 -5.105 -7.585 1.00 88.81 81 ILE A O 1
ATOM 641 N N . ILE A 1 82 ? 10.643 -3.149 -7.438 1.00 89.56 82 ILE A N 1
ATOM 642 C CA . ILE A 1 82 ? 10.748 -2.833 -8.874 1.00 89.56 82 ILE A CA 1
ATOM 643 C C . ILE A 1 82 ? 12.217 -2.807 -9.311 1.00 89.56 82 ILE A C 1
ATOM 645 O O . ILE A 1 82 ? 12.562 -3.410 -10.324 1.00 89.56 82 ILE A O 1
ATOM 649 N N . GLN A 1 83 ? 13.086 -2.154 -8.537 1.00 90.12 83 GLN A N 1
ATOM 650 C CA . GLN A 1 83 ? 14.513 -2.064 -8.847 1.00 90.12 83 GLN A CA 1
ATOM 651 C C . GLN A 1 83 ? 15.201 -3.428 -8.817 1.00 90.12 83 GLN A C 1
ATOM 653 O O . GLN A 1 83 ? 15.988 -3.713 -9.711 1.00 90.12 83 GLN A O 1
ATOM 658 N N . LYS A 1 84 ? 14.873 -4.292 -7.846 1.00 89.12 84 LYS A N 1
ATOM 659 C CA . LYS A 1 84 ? 15.400 -5.668 -7.771 1.00 89.12 84 LYS A CA 1
ATOM 660 C C . LYS A 1 84 ? 14.988 -6.557 -8.946 1.00 89.12 84 LYS A C 1
ATOM 662 O O . LYS A 1 84 ? 15.645 -7.558 -9.197 1.00 89.12 84 LYS A O 1
ATOM 667 N N . LEU A 1 85 ? 13.864 -6.254 -9.596 1.00 85.81 85 LEU A N 1
ATOM 668 C CA . LEU A 1 85 ? 13.322 -7.059 -10.693 1.00 85.81 85 LEU A CA 1
ATOM 669 C C . LEU A 1 85 ? 13.738 -6.550 -12.080 1.00 85.81 85 LEU A C 1
ATOM 671 O O . LEU A 1 85 ? 13.605 -7.291 -13.054 1.00 85.81 85 LEU A O 1
ATOM 675 N N . ILE A 1 86 ? 14.180 -5.292 -12.181 1.00 83.00 86 ILE A N 1
ATOM 676 C CA . ILE A 1 86 ? 14.586 -4.648 -13.441 1.00 83.00 86 ILE A CA 1
ATOM 677 C C . ILE A 1 86 ? 16.114 -4.577 -13.588 1.00 83.00 86 ILE A C 1
ATOM 679 O O . ILE A 1 86 ? 16.591 -4.696 -14.717 1.00 83.00 86 ILE A O 1
ATOM 683 N N . ASN A 1 87 ? 16.860 -4.386 -12.491 1.00 73.62 87 ASN A N 1
ATOM 684 C CA . ASN A 1 87 ? 18.332 -4.419 -12.470 1.00 73.62 87 ASN A CA 1
ATOM 685 C C . ASN A 1 87 ? 18.863 -5.829 -12.221 1.00 73.62 87 ASN A C 1
ATOM 687 O O . ASN A 1 87 ? 19.920 -6.149 -12.807 1.00 73.62 87 ASN A O 1
#

Organism: NCBI:txid412755

pLDDT: mean 83.62, std 10.9, range [44.81, 93.94]

Secondary structure (DSSP, 8-state):
-HHHHHHTTSS-GGGHHHHHHHHHTT--HHHHT-----TTTHHHHHHHHHHHSTT--HHHHHHHHHHHTTT-S-HHHHHHHHHHHH-

Sequence (87 aa):
DVLRFVKEGKILEGQVKDVLMKLVEGKSLKEAVKIEKPSENIEEKIMKIIKEKPGLSEKAYMGLIMKEFKGQVDGKEAMEIIQKLIN

Solvent-accessible surface area (backbone atoms only — not comparable to full-atom values): 5230 Å² total; per-residue (Å²): 108,70,70,56,33,40,76,70,68,72,40,49,80,60,36,50,64,60,33,53,52,34,44,74,75,69,41,52,72,70,64,40,58,53,80,72,69,64,83,86,49,56,66,62,52,52,50,48,56,45,70,78,50,70,92,64,54,73,70,57,50,48,54,52,48,49,60,75,46,56,32,70,57,55,72,64,61,53,48,55,51,52,49,69,76,73,107

Foldseek 3Di:
DLVVCCVVVLAPPLLSVQLVVCVVVVDDSCVSSVDPPVVPPLLVVLVVLCVVDPDDDLVVSLVVSCVVCSRSDDSVVSSVSSVVNPD